Protein AF-A0A227FK01-F1 (afdb_monomer_lite)

Organism: Vibrio parahaemolyticus (NCBI:txid670)

Secondary structure (DSSP, 8-state):
-EEEEESSPPEES-SSSSS--EEPPP-SSSEEEEEEEEEEE-TTS-EEEEEEEEEEEPP------S--

Sequence (68 aa):
KWRQVSGTKAQFATTDTASVEVTLPKVSEKSEKLTFEVAVNDNDGAIITKSVVTVVKQEVVVENDPGK

Foldseek 3Di:
DKDKDDDDDWDWPDQPDPDTDIHDDADPDQKDKIKMKDWDADPVGDIDMDIDIDIDGHDDPPPPPPPD

Radius of gyration: 17.03 Å; chains: 1; bounding box: 51×14×48 Å

Structure (mmCIF, N/CA/C/O backbone):
data_AF-A0A227FK01-F1
#
_entry.id   AF-A0A227FK01-F1
#
loop_
_atom_site.group_PDB
_atom_site.id
_atom_site.type_symbol
_atom_site.label_atom_id
_atom_site.label_alt_id
_atom_site.label_comp_id
_atom_site.label_asym_id
_atom_site.label_entity_id
_atom_site.label_seq_id
_atom_site.pd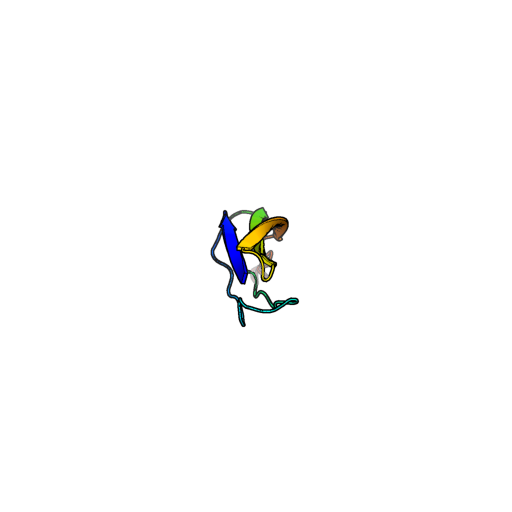bx_PDB_ins_code
_atom_site.Cartn_x
_atom_site.Cartn_y
_atom_site.Cartn_z
_atom_site.occupancy
_atom_site.B_iso_or_equiv
_atom_site.auth_seq_id
_atom_site.auth_comp_id
_atom_site.auth_asym_id
_atom_site.auth_atom_id
_atom_site.pdbx_PDB_model_num
ATOM 1 N N . LYS A 1 1 ? 4.893 -1.139 -11.099 1.00 95.56 1 LYS A N 1
ATOM 2 C CA . LYS A 1 1 ? 4.471 -2.141 -10.092 1.00 95.56 1 LYS A CA 1
ATOM 3 C C . LYS A 1 1 ? 4.191 -1.523 -8.719 1.00 95.56 1 LYS A C 1
ATOM 5 O O . LYS A 1 1 ? 5.040 -0.818 -8.183 1.00 95.56 1 LYS A O 1
ATOM 10 N N . TRP A 1 2 ? 3.030 -1.821 -8.145 1.00 98.19 2 TRP A N 1
ATOM 11 C CA . TRP A 1 2 ? 2.578 -1.385 -6.823 1.00 98.19 2 TRP A CA 1
ATOM 12 C C . TRP A 1 2 ? 2.895 -2.404 -5.725 1.00 98.19 2 TRP A C 1
ATOM 14 O O . TRP A 1 2 ? 2.873 -3.614 -5.956 1.00 98.19 2 TRP A O 1
ATOM 24 N N . ARG A 1 3 ? 3.143 -1.912 -4.509 1.00 98.06 3 ARG A N 1
ATOM 25 C CA . ARG A 1 3 ? 3.156 -2.712 -3.278 1.00 98.06 3 ARG A CA 1
ATOM 26 C C . ARG A 1 3 ? 2.686 -1.895 -2.080 1.00 98.06 3 ARG A C 1
ATOM 28 O O . ARG A 1 3 ? 2.777 -0.671 -2.078 1.00 98.06 3 ARG A O 1
ATOM 35 N N . GLN A 1 4 ? 2.249 -2.580 -1.030 1.00 98.69 4 GLN A N 1
ATOM 36 C CA . GLN A 1 4 ? 2.088 -1.972 0.287 1.00 98.69 4 GLN A CA 1
ATOM 37 C C . GLN A 1 4 ? 3.402 -2.074 1.068 1.00 98.69 4 GLN A C 1
ATOM 39 O O . GLN A 1 4 ? 4.054 -3.116 1.059 1.00 98.69 4 GLN A O 1
ATOM 44 N N . VAL A 1 5 ? 3.788 -0.982 1.722 1.00 98.56 5 VAL A N 1
ATOM 45 C CA . VAL A 1 5 ? 5.022 -0.860 2.511 1.00 98.56 5 VAL A CA 1
ATOM 46 C C . VAL A 1 5 ? 4.746 -1.031 4.003 1.00 98.56 5 VAL A C 1
ATOM 48 O O . VAL A 1 5 ? 5.545 -1.646 4.701 1.00 98.56 5 VAL A O 1
ATOM 51 N N . SER A 1 6 ? 3.625 -0.500 4.503 1.00 98.50 6 SER A N 1
ATOM 52 C CA . SER A 1 6 ? 3.296 -0.542 5.932 1.00 98.50 6 SER A CA 1
ATOM 53 C C . SER A 1 6 ? 1.791 -0.548 6.200 1.00 98.50 6 SER A C 1
ATOM 55 O O . SER A 1 6 ? 0.993 -0.149 5.344 1.00 98.50 6 SER A O 1
ATOM 57 N N . GLY A 1 7 ? 1.435 -0.932 7.425 1.00 97.75 7 GLY A N 1
ATOM 58 C CA . GLY A 1 7 ? 0.067 -0.986 7.938 1.00 97.75 7 GLY A CA 1
ATOM 59 C C . GLY A 1 7 ? -0.640 -2.313 7.657 1.00 97.75 7 GLY A C 1
ATOM 60 O O . GLY A 1 7 ? -0.075 -3.213 7.028 1.00 97.75 7 GLY A O 1
ATOM 61 N N . THR A 1 8 ? -1.884 -2.426 8.114 1.00 97.94 8 THR A N 1
ATOM 62 C CA . THR A 1 8 ? -2.740 -3.596 7.902 1.00 97.94 8 THR A CA 1
ATOM 63 C C . THR A 1 8 ? -2.878 -3.899 6.413 1.00 97.94 8 THR A C 1
ATOM 65 O O . THR A 1 8 ? -3.085 -3.000 5.597 1.00 97.94 8 THR A O 1
ATOM 68 N N . LYS A 1 9 ? -2.746 -5.176 6.044 1.00 98.19 9 LYS A N 1
ATOM 69 C CA . LYS A 1 9 ? -2.693 -5.619 4.646 1.00 98.19 9 LYS A CA 1
ATOM 70 C C . LYS A 1 9 ? -3.982 -5.275 3.890 1.00 98.19 9 LYS A C 1
ATOM 72 O O . LYS A 1 9 ? -5.040 -5.820 4.190 1.00 98.19 9 LYS A O 1
ATOM 77 N N . ALA A 1 10 ? -3.862 -4.427 2.876 1.00 98.00 10 ALA A N 1
ATOM 78 C CA . ALA A 1 10 ? -4.894 -4.154 1.888 1.00 98.00 10 ALA A CA 1
ATOM 79 C C . ALA A 1 10 ? -4.838 -5.168 0.735 1.00 98.00 10 ALA A C 1
ATOM 81 O O . ALA A 1 10 ? -3.816 -5.827 0.500 1.00 98.00 10 ALA A O 1
ATOM 82 N N . GLN A 1 11 ? -5.938 -5.280 -0.003 1.00 98.25 11 GLN A N 1
ATOM 83 C CA . GLN A 1 11 ? -6.021 -6.133 -1.184 1.00 98.25 11 GLN A CA 1
ATOM 84 C C . GLN A 1 11 ? -5.907 -5.294 -2.455 1.00 98.25 11 GLN A C 1
ATOM 86 O O . GLN A 1 11 ? -6.573 -4.274 -2.594 1.00 98.25 11 GLN A O 1
ATOM 91 N N . PHE A 1 12 ? -5.079 -5.750 -3.391 1.00 97.75 12 PHE A N 1
ATOM 92 C CA . PHE A 1 12 ? -4.921 -5.151 -4.714 1.00 97.75 12 PHE A CA 1
ATOM 93 C C . PHE A 1 12 ? -5.633 -6.022 -5.748 1.00 97.75 12 PHE A C 1
ATOM 95 O O . PHE A 1 12 ? -5.474 -7.244 -5.716 1.00 97.75 12 PHE A O 1
ATOM 102 N N . ALA A 1 13 ? -6.363 -5.413 -6.683 1.00 95.12 13 ALA A N 1
ATOM 103 C CA . ALA A 1 13 ? -6.934 -6.146 -7.820 1.00 95.12 13 ALA A CA 1
ATOM 104 C C . ALA A 1 13 ? -5.839 -6.620 -8.798 1.00 95.12 13 ALA A C 1
ATOM 106 O O . ALA A 1 13 ? -5.836 -7.754 -9.266 1.00 95.12 13 ALA A O 1
ATOM 107 N N . THR A 1 14 ? -4.872 -5.745 -9.066 1.00 95.44 14 THR A N 1
ATOM 108 C CA . THR A 1 14 ? -3.645 -5.991 -9.835 1.00 95.44 14 THR A CA 1
ATOM 109 C C . THR A 1 14 ? -2.548 -5.089 -9.276 1.00 95.44 14 THR A C 1
ATOM 111 O O .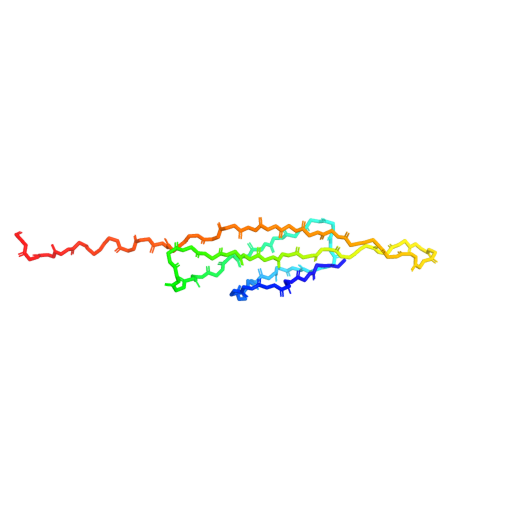 THR A 1 14 ? -2.834 -4.183 -8.504 1.00 95.44 14 THR A O 1
ATOM 114 N N . THR A 1 15 ? -1.282 -5.322 -9.610 1.00 96.88 15 THR A N 1
ATOM 115 C CA . THR A 1 15 ? -0.183 -4.443 -9.168 1.00 96.88 15 THR A CA 1
ATOM 116 C C . THR A 1 15 ? 0.661 -3.906 -10.312 1.00 96.88 15 THR A C 1
ATOM 118 O O . THR A 1 15 ? 1.504 -3.045 -10.071 1.00 96.88 15 THR A O 1
ATOM 121 N N . ASP A 1 16 ? 0.449 -4.361 -11.546 1.00 95.56 16 ASP A N 1
ATOM 122 C CA . ASP A 1 16 ? 1.293 -3.997 -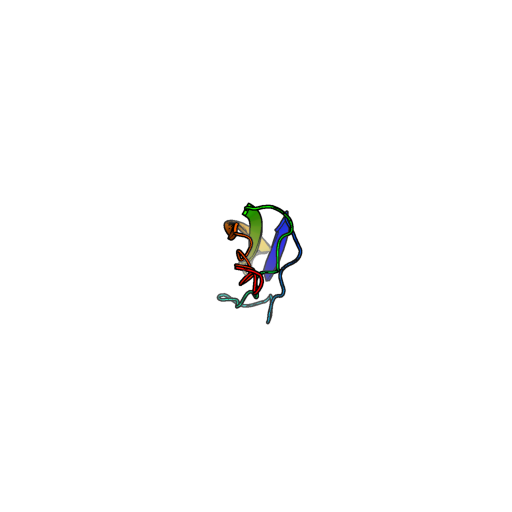12.687 1.00 95.56 16 ASP A CA 1
ATOM 123 C C . ASP A 1 16 ? 0.561 -3.113 -13.698 1.00 95.56 16 ASP A C 1
ATOM 125 O O . ASP A 1 16 ? 0.438 -3.413 -14.880 1.00 95.56 16 ASP A O 1
ATOM 129 N N . THR A 1 17 ? 0.005 -2.020 -13.186 1.00 94.75 17 THR A N 1
ATOM 130 C CA . THR A 1 17 ? -0.789 -1.058 -13.949 1.00 94.75 17 THR A CA 1
ATOM 131 C C . THR A 1 17 ? -0.481 0.365 -13.492 1.00 94.75 17 THR A C 1
ATOM 133 O O . THR A 1 17 ? -0.060 0.600 -12.355 1.00 94.75 17 THR A O 1
ATOM 136 N N . ALA A 1 18 ? -0.711 1.336 -14.379 1.00 93.06 18 ALA A N 1
ATOM 137 C CA . ALA A 1 18 ? -0.558 2.753 -14.049 1.00 93.06 18 ALA A CA 1
ATOM 138 C C . ALA A 1 18 ? -1.578 3.219 -12.991 1.00 93.06 18 ALA A C 1
ATOM 140 O O . ALA A 1 18 ? -1.252 4.047 -12.145 1.00 93.06 18 ALA A O 1
ATOM 141 N N . SER A 1 19 ? -2.787 2.650 -13.015 1.00 92.88 19 SER A N 1
ATOM 142 C CA . SER A 1 19 ? -3.847 2.872 -12.028 1.00 92.88 19 SER A CA 1
ATOM 143 C C . SER A 1 19 ? -4.253 1.547 -11.392 1.00 92.88 19 SER A C 1
ATOM 145 O O . SER A 1 19 ? -4.357 0.540 -12.094 1.00 92.88 19 SER A O 1
ATOM 147 N N . VAL A 1 20 ? -4.467 1.538 -10.077 1.00 95.69 20 VAL A N 1
ATOM 148 C CA . VAL A 1 20 ? -4.782 0.336 -9.302 1.00 95.69 20 VAL A CA 1
ATOM 149 C C . VAL A 1 20 ? -5.970 0.576 -8.383 1.00 95.69 20 VAL A C 1
ATOM 151 O O . VAL A 1 20 ? -6.078 1.624 -7.751 1.00 95.69 20 VAL A O 1
ATOM 154 N N . GLU A 1 21 ? -6.834 -0.428 -8.276 1.00 96.81 21 GLU A N 1
ATOM 155 C CA . GLU A 1 21 ? -7.872 -0.477 -7.254 1.00 96.81 21 GLU A CA 1
ATOM 156 C C . GLU A 1 21 ? -7.361 -1.225 -6.023 1.00 96.81 21 GLU A C 1
ATOM 158 O O . GLU A 1 21 ? -6.789 -2.320 -6.120 1.00 96.81 21 GLU A O 1
ATOM 163 N N . VAL A 1 22 ? -7.574 -0.610 -4.860 1.00 97.12 22 VAL A N 1
ATOM 164 C CA . VAL A 1 22 ? -7.174 -1.143 -3.560 1.00 97.12 22 VAL A CA 1
ATOM 165 C C . VAL A 1 22 ? -8.400 -1.226 -2.664 1.00 97.12 22 VAL A C 1
ATOM 167 O O . VAL A 1 22 ? -9.039 -0.215 -2.374 1.00 97.12 22 VAL A O 1
ATOM 170 N N . THR A 1 23 ? -8.706 -2.425 -2.181 1.00 97.69 23 THR A N 1
ATOM 171 C CA . THR A 1 23 ? -9.699 -2.625 -1.126 1.00 97.69 23 THR A CA 1
ATOM 172 C C . THR A 1 23 ? -9.011 -2.463 0.224 1.00 97.69 23 THR A C 1
ATOM 174 O O . THR A 1 23 ? -8.119 -3.240 0.582 1.00 97.69 23 THR A O 1
ATOM 177 N N . LEU A 1 24 ? -9.406 -1.425 0.964 1.00 96.25 24 LEU A N 1
ATOM 178 C CA . LEU A 1 24 ? -8.864 -1.128 2.289 1.00 96.25 24 LEU A CA 1
ATOM 179 C C . LEU A 1 24 ? -9.358 -2.154 3.324 1.00 96.25 24 LEU A C 1
ATOM 181 O O . LEU A 1 24 ? -10.513 -2.581 3.257 1.00 96.25 24 LEU A O 1
ATOM 185 N N . PRO A 1 25 ? -8.511 -2.558 4.284 1.00 95.88 25 PRO A N 1
ATOM 186 C CA . PRO A 1 25 ? -8.896 -3.516 5.309 1.00 95.88 25 PRO A CA 1
ATOM 187 C C . PRO A 1 25 ? -9.712 -2.856 6.423 1.00 95.88 25 PRO A C 1
ATOM 189 O O . PRO A 1 25 ? -9.672 -1.640 6.621 1.00 95.88 25 PRO A O 1
ATOM 192 N N . LYS A 1 26 ? -10.378 -3.687 7.229 1.00 95.06 26 LYS A N 1
ATOM 193 C CA . LYS A 1 26 ? -10.807 -3.275 8.569 1.00 95.06 26 LYS A CA 1
ATOM 194 C C . LYS A 1 26 ? -9.574 -3.125 9.458 1.00 95.06 26 LYS A C 1
ATOM 196 O O . LYS A 1 26 ? -8.703 -3.992 9.446 1.00 95.06 26 LYS A O 1
ATOM 201 N N . VAL A 1 27 ? -9.528 -2.047 10.232 1.00 94.69 27 VAL A N 1
ATOM 202 C CA . VAL A 1 27 ? -8.430 -1.736 11.157 1.00 94.69 27 VAL A CA 1
ATOM 203 C C . VAL A 1 27 ? -8.921 -1.839 12.603 1.00 94.69 27 VAL A C 1
ATOM 205 O O . VAL A 1 27 ? -10.085 -1.546 12.880 1.00 94.69 27 VAL A O 1
ATOM 208 N N . SER A 1 28 ? -8.059 -2.302 13.513 1.00 89.31 28 SER A N 1
ATOM 209 C CA . SER A 1 28 ? -8.389 -2.460 14.941 1.00 89.31 28 SER A CA 1
ATOM 210 C C . SER A 1 28 ? -8.303 -1.148 15.718 1.00 89.31 28 SER A C 1
ATOM 212 O O . SER A 1 28 ? -9.034 -0.949 16.684 1.00 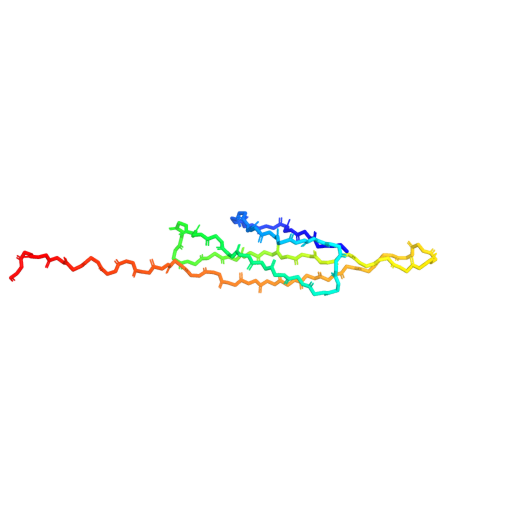89.31 28 SER A O 1
ATOM 214 N N . GLU A 1 29 ? -7.414 -0.254 15.287 1.00 90.81 29 GLU A N 1
ATOM 215 C CA . GLU A 1 29 ? -7.241 1.076 15.861 1.00 90.81 29 GLU A CA 1
ATOM 216 C C . GLU A 1 29 ? -8.273 2.055 15.304 1.00 90.81 29 GLU A C 1
ATOM 218 O O . GLU A 1 29 ? -8.669 1.954 14.144 1.00 90.81 29 GLU A O 1
ATOM 223 N N . LYS A 1 30 ? -8.619 3.094 16.080 1.00 93.75 30 LYS A N 1
ATOM 224 C CA . LYS A 1 30 ? -9.517 4.178 15.624 1.00 93.75 30 LYS A CA 1
ATOM 225 C C . LYS A 1 30 ? -9.094 4.761 14.271 1.00 93.75 30 LYS A C 1
ATOM 227 O O . LYS A 1 30 ? -9.940 5.163 13.471 1.00 93.75 30 LYS A O 1
ATOM 232 N N . SER A 1 31 ? -7.787 4.818 14.024 1.00 95.75 31 SER A N 1
ATOM 233 C CA . SER A 1 31 ? -7.224 5.140 12.720 1.00 95.75 31 SER A CA 1
ATOM 234 C C . SER A 1 31 ? -5.851 4.512 12.527 1.00 95.75 31 SER A C 1
ATOM 236 O O . SER A 1 31 ? -5.053 4.499 13.462 1.00 95.75 31 SER A O 1
ATOM 238 N N . GLU A 1 32 ? -5.533 4.122 11.298 1.00 97.75 32 GLU A N 1
ATOM 239 C CA . GLU A 1 32 ? -4.233 3.578 10.911 1.00 97.75 32 GLU A CA 1
ATOM 240 C C . GLU A 1 32 ? -3.731 4.222 9.609 1.00 97.75 32 GLU A C 1
ATOM 242 O O . GLU A 1 32 ? -4.515 4.543 8.714 1.00 97.75 32 GLU A O 1
ATOM 247 N N . LYS A 1 33 ? -2.412 4.416 9.490 1.00 98.38 33 LYS A N 1
ATOM 248 C CA . LYS A 1 33 ? -1.763 4.853 8.246 1.00 98.38 33 LYS A CA 1
ATOM 249 C C . LYS A 1 33 ? -1.286 3.643 7.448 1.00 98.38 33 LYS A C 1
ATOM 251 O O . LYS A 1 33 ? -0.404 2.914 7.899 1.00 98.38 33 LYS A O 1
ATOM 256 N N . LEU A 1 34 ? -1.800 3.496 6.234 1.00 98.56 34 LEU A N 1
ATOM 257 C CA . LEU A 1 34 ? -1.297 2.544 5.249 1.00 98.56 34 LEU A CA 1
ATOM 258 C C . LEU A 1 34 ? -0.424 3.288 4.238 1.00 98.56 34 LEU A C 1
ATOM 260 O O . LEU A 1 34 ? -0.822 4.333 3.717 1.00 98.56 34 LEU A O 1
ATOM 264 N N . THR A 1 35 ? 0.760 2.743 3.959 1.00 98.62 35 THR A N 1
ATOM 265 C CA . THR A 1 35 ? 1.691 3.304 2.969 1.00 98.62 35 THR A CA 1
ATOM 266 C C . THR A 1 35 ? 1.759 2.385 1.766 1.00 98.62 35 THR A C 1
ATOM 268 O O . THR A 1 35 ? 2.068 1.201 1.899 1.00 98.62 35 THR A O 1
ATOM 271 N N . PHE A 1 36 ? 1.526 2.946 0.590 1.00 98.44 36 PHE A N 1
ATOM 272 C CA . PHE A 1 36 ? 1.635 2.278 -0.697 1.00 98.44 36 PHE A CA 1
ATOM 273 C C . PHE A 1 36 ? 2.792 2.880 -1.480 1.00 98.44 36 PHE A C 1
ATOM 275 O O . PHE A 1 36 ? 3.050 4.076 -1.373 1.00 98.44 36 PHE A O 1
ATOM 282 N N . GLU A 1 37 ? 3.480 2.068 -2.271 1.00 98.38 37 GLU A N 1
ATOM 283 C CA . GLU A 1 37 ? 4.559 2.513 -3.146 1.00 98.38 37 GLU A CA 1
ATOM 284 C C . GLU A 1 37 ? 4.349 1.964 -4.554 1.00 98.38 37 GLU A C 1
ATOM 286 O O . GLU A 1 37 ? 4.021 0.787 -4.729 1.00 98.38 37 GLU A O 1
ATOM 291 N N . VAL A 1 38 ? 4.585 2.810 -5.552 1.00 97.75 38 VAL A N 1
ATOM 292 C CA . VAL A 1 38 ? 4.755 2.402 -6.944 1.00 97.75 38 VAL A CA 1
ATOM 293 C C . VAL A 1 38 ? 6.214 2.547 -7.338 1.00 97.75 38 VAL A C 1
ATOM 295 O O . VAL A 1 38 ? 6.826 3.587 -7.104 1.00 97.75 38 VAL A O 1
ATOM 298 N N . ALA A 1 39 ? 6.755 1.503 -7.955 1.00 96.88 39 ALA A N 1
ATOM 299 C CA . ALA A 1 39 ? 8.016 1.542 -8.676 1.00 96.88 39 ALA A CA 1
ATOM 300 C C . ALA A 1 39 ? 7.725 1.492 -10.180 1.00 96.88 39 ALA A C 1
ATOM 302 O O . ALA A 1 39 ? 6.975 0.622 -10.639 1.00 96.88 39 ALA A O 1
ATOM 303 N N . VAL A 1 40 ? 8.305 2.421 -10.931 1.00 95.62 40 VAL A N 1
ATOM 304 C CA . VAL A 1 40 ? 8.236 2.486 -12.394 1.00 95.62 40 VAL A CA 1
ATOM 305 C C . VAL A 1 40 ? 9.654 2.367 -12.918 1.00 95.62 40 VAL A C 1
ATOM 307 O O . VAL A 1 40 ? 10.523 3.116 -12.477 1.00 95.62 40 VAL A O 1
ATOM 310 N N . ASN A 1 41 ? 9.883 1.422 -13.823 1.00 94.06 41 ASN A N 1
ATOM 311 C CA . ASN A 1 41 ? 11.128 1.335 -14.568 1.00 94.06 41 ASN A CA 1
ATOM 312 C C . ASN A 1 41 ? 10.943 1.955 -15.955 1.00 94.06 41 ASN A C 1
ATOM 314 O O . ASN A 1 41 ? 9.891 1.767 -16.570 1.00 94.06 41 ASN A O 1
ATOM 318 N N . ASP A 1 42 ? 11.950 2.663 -16.449 1.00 91.19 42 ASP A N 1
ATOM 319 C CA . ASP A 1 42 ? 12.038 2.943 -17.879 1.00 91.19 42 ASP A CA 1
ATOM 320 C C . ASP A 1 42 ? 12.643 1.741 -18.631 1.00 91.19 42 ASP A C 1
ATOM 322 O O . ASP A 1 42 ? 12.954 0.689 -18.053 1.00 91.19 42 ASP A O 1
ATOM 326 N N . ASN A 1 43 ? 12.732 1.872 -19.951 1.00 92.00 43 ASN A N 1
ATOM 327 C CA . ASN A 1 43 ? 13.337 0.880 -20.840 1.00 92.00 43 ASN A CA 1
ATOM 328 C C . ASN A 1 43 ? 14.866 0.804 -20.708 1.00 92.00 43 ASN A C 1
ATOM 330 O O . ASN A 1 43 ? 15.445 -0.196 -21.129 1.00 92.00 43 ASN A O 1
ATOM 334 N N . ASP A 1 44 ? 15.492 1.814 -20.106 1.00 94.12 44 ASP A N 1
ATOM 335 C CA . ASP A 1 44 ? 16.939 1.908 -19.905 1.00 94.12 44 ASP A CA 1
ATOM 336 C C . ASP A 1 44 ? 17.364 1.392 -18.512 1.00 94.12 44 ASP A C 1
ATOM 338 O O . ASP A 1 44 ? 18.548 1.358 -18.173 1.00 94.12 44 ASP A O 1
ATOM 342 N N . GLY A 1 45 ? 16.400 0.919 -17.712 1.00 91.50 45 GLY A N 1
ATOM 343 C CA . GLY A 1 45 ? 16.612 0.260 -16.425 1.00 91.50 45 GLY A CA 1
ATOM 344 C C . GLY A 1 45 ? 16.630 1.196 -15.216 1.00 91.50 45 GLY A C 1
ATOM 345 O O . GLY A 1 45 ? 16.833 0.718 -14.096 1.00 91.50 45 GLY A O 1
ATOM 346 N N . ALA A 1 46 ? 16.395 2.500 -15.388 1.00 95.56 46 ALA A N 1
ATOM 347 C CA . ALA A 1 46 ? 16.241 3.408 -14.259 1.00 95.56 46 ALA A CA 1
ATOM 348 C C . ALA A 1 46 ? 14.915 3.131 -13.546 1.00 95.56 46 ALA A C 1
ATOM 350 O O . ALA A 1 46 ? 13.884 2.913 -14.179 1.00 95.56 46 ALA A O 1
ATOM 351 N N . ILE A 1 47 ? 14.934 3.151 -12.211 1.00 95.31 47 ILE A N 1
ATOM 352 C CA . ILE A 1 47 ? 13.751 2.906 -11.382 1.00 95.31 47 ILE A CA 1
ATOM 353 C C . ILE A 1 47 ? 13.424 4.167 -10.590 1.00 95.31 47 ILE A C 1
ATOM 355 O O . ILE A 1 47 ? 14.245 4.668 -9.823 1.00 95.31 47 ILE A O 1
ATOM 359 N N . ILE A 1 48 ? 12.189 4.640 -10.732 1.00 96.62 48 ILE A N 1
ATOM 360 C CA . ILE A 1 48 ? 11.628 5.734 -9.942 1.00 96.62 48 ILE A CA 1
ATOM 361 C C . ILE A 1 48 ? 10.572 5.160 -9.006 1.00 96.62 48 ILE A C 1
ATOM 363 O O . ILE A 1 48 ? 9.670 4.439 -9.435 1.00 96.62 48 ILE A O 1
ATOM 367 N N . THR A 1 49 ? 10.656 5.518 -7.726 1.00 96.81 49 THR A N 1
ATOM 368 C CA . THR A 1 49 ? 9.662 5.147 -6.717 1.00 96.81 49 THR A CA 1
ATOM 369 C C . THR A 1 49 ? 8.867 6.359 -6.240 1.00 96.81 49 THR A C 1
ATOM 371 O O . THR A 1 49 ? 9.377 7.483 -6.163 1.00 96.81 49 THR A O 1
ATOM 374 N N . LYS A 1 50 ? 7.585 6.144 -5.931 1.00 97.50 50 LYS A N 1
ATOM 375 C CA . LYS A 1 50 ? 6.696 7.137 -5.313 1.00 97.50 50 LYS A CA 1
ATOM 376 C C . LYS A 1 50 ? 5.826 6.475 -4.259 1.00 97.50 50 LYS A C 1
ATOM 378 O O . LYS A 1 50 ? 5.315 5.383 -4.492 1.00 97.50 50 LYS A O 1
ATOM 383 N N . SER A 1 51 ? 5.611 7.176 -3.148 1.00 97.75 51 SER A N 1
ATOM 384 C CA . SER A 1 51 ? 4.808 6.684 -2.029 1.00 97.75 51 SER A CA 1
ATOM 385 C C . SER A 1 51 ? 3.536 7.503 -1.835 1.00 97.75 51 SER A C 1
ATOM 387 O O . SER A 1 51 ? 3.539 8.722 -1.999 1.00 97.75 51 SER A O 1
ATOM 389 N N . VAL A 1 52 ? 2.462 6.824 -1.440 1.00 97.38 52 VAL A N 1
ATOM 390 C CA . VAL A 1 52 ? 1.161 7.402 -1.089 1.00 97.38 52 VAL A CA 1
ATOM 391 C C . VAL A 1 52 ? 0.770 6.895 0.293 1.00 97.38 52 VAL A C 1
ATOM 393 O O . VAL A 1 52 ? 0.858 5.699 0.566 1.00 97.38 52 VAL A O 1
ATOM 396 N N . VAL A 1 53 ? 0.325 7.797 1.166 1.00 98.25 53 VAL A N 1
ATOM 397 C CA . VAL A 1 53 ? -0.137 7.457 2.516 1.00 98.25 53 VAL A CA 1
ATOM 398 C C . VAL A 1 53 ? -1.639 7.678 2.598 1.00 98.25 53 VAL A C 1
ATOM 400 O O . VAL A 1 53 ? -2.123 8.770 2.308 1.00 98.25 53 VAL A O 1
ATOM 403 N N . THR A 1 54 ? -2.369 6.649 3.018 1.00 97.62 54 THR A N 1
ATOM 404 C CA . THR A 1 54 ? -3.818 6.701 3.248 1.00 97.62 54 THR A CA 1
ATOM 405 C C . THR A 1 54 ? -4.104 6.485 4.727 1.00 97.62 54 THR A C 1
ATOM 407 O O . THR A 1 54 ? -3.562 5.567 5.338 1.00 97.62 54 THR A O 1
ATOM 410 N N . VAL A 1 55 ? -4.960 7.326 5.310 1.00 97.69 55 VAL A N 1
ATOM 411 C CA . VAL A 1 55 ? -5.445 7.147 6.684 1.00 97.69 55 VAL A CA 1
ATOM 412 C C . VAL A 1 55 ? -6.775 6.407 6.634 1.00 97.69 55 VAL A C 1
ATOM 414 O O . VAL A 1 55 ? -7.765 6.950 6.147 1.00 97.69 55 VAL A O 1
ATOM 417 N N . VAL A 1 56 ? -6.798 5.183 7.151 1.00 96.88 56 VAL A N 1
ATOM 418 C CA . VAL A 1 56 ? -8.005 4.362 7.281 1.00 96.88 56 VAL A CA 1
ATOM 419 C C . VAL A 1 56 ? -8.566 4.565 8.678 1.00 96.88 56 VAL A C 1
ATOM 421 O O . VAL A 1 56 ? -7.822 4.504 9.653 1.00 96.88 56 VAL A O 1
ATOM 424 N N . LYS A 1 57 ? -9.865 4.838 8.785 1.00 95.31 57 LYS A N 1
ATOM 425 C CA . LYS A 1 57 ? -10.556 4.943 10.074 1.00 95.31 57 LYS A CA 1
ATOM 426 C C . LYS A 1 57 ? -11.343 3.670 10.331 1.00 95.31 57 LYS A C 1
ATOM 428 O O . LYS A 1 57 ? -11.906 3.104 9.397 1.00 95.31 57 LYS A O 1
ATOM 433 N N . GLN A 1 58 ? -11.393 3.252 11.590 1.00 93.06 58 GLN A N 1
ATOM 434 C CA . GLN A 1 58 ? -12.288 2.180 11.997 1.00 93.06 58 GLN A CA 1
ATOM 435 C C . GLN A 1 58 ? -13.734 2.609 11.741 1.00 93.06 58 GLN A C 1
ATOM 437 O O . GLN A 1 58 ? -14.134 3.728 12.071 1.00 93.06 58 GLN A O 1
ATOM 442 N N . GLU A 1 59 ? -14.514 1.708 11.156 1.00 79.06 59 GLU A N 1
ATOM 443 C CA . GLU A 1 59 ? -15.954 1.881 11.048 1.00 79.06 59 GLU A CA 1
ATOM 444 C C . GLU A 1 59 ? -16.559 1.768 12.452 1.00 79.06 59 GLU A C 1
ATOM 446 O O . GLU A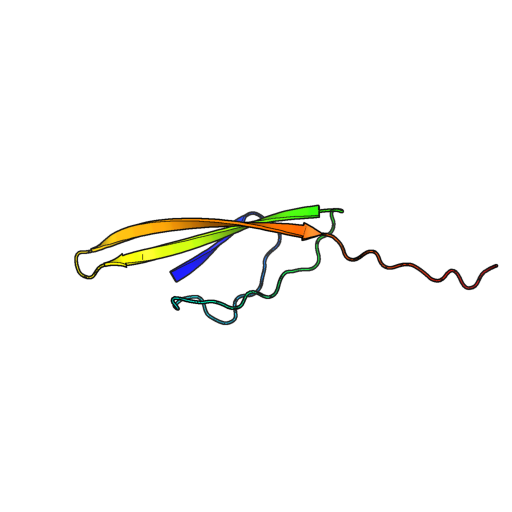 1 59 ? -16.414 0.744 13.123 1.00 79.06 59 GLU A O 1
ATOM 451 N N . VAL A 1 60 ? -17.176 2.847 12.933 1.00 75.75 60 VAL A N 1
ATOM 452 C CA . VAL A 1 60 ? -17.841 2.848 14.237 1.00 75.75 60 VAL A CA 1
ATOM 453 C C . VAL A 1 60 ? -19.122 2.041 14.085 1.00 75.75 60 VAL A C 1
ATOM 455 O O . VAL A 1 60 ? -20.094 2.522 13.504 1.00 75.75 60 VAL A O 1
ATOM 458 N N . VAL A 1 61 ? -19.129 0.812 14.597 1.00 70.38 61 VAL A N 1
ATOM 459 C CA . VAL A 1 61 ? -20.372 0.056 14.739 1.00 70.38 61 VAL A CA 1
ATOM 460 C C . VAL A 1 61 ? -21.143 0.725 15.871 1.00 70.38 61 VAL A C 1
ATOM 462 O O . VAL A 1 61 ? -20.786 0.587 17.039 1.00 70.38 61 VAL A O 1
ATOM 465 N N . VAL A 1 62 ? -22.149 1.530 15.530 1.00 67.88 62 VAL A N 1
ATOM 466 C CA . VAL A 1 62 ? -23.100 2.013 16.530 1.00 67.88 62 VAL A CA 1
ATOM 467 C C . VAL A 1 62 ? -23.924 0.794 16.927 1.00 67.88 62 VAL A C 1
ATOM 469 O O . VAL A 1 62 ? -24.778 0.348 16.163 1.00 67.88 62 VAL A O 1
ATOM 472 N N . GLU A 1 63 ? -23.623 0.192 18.075 1.00 66.12 63 GLU A N 1
ATOM 473 C CA . GLU A 1 63 ? -24.532 -0.787 18.659 1.00 66.12 63 GLU A CA 1
ATOM 474 C C . GLU A 1 63 ? -25.825 -0.047 19.009 1.00 66.12 63 GLU A C 1
ATOM 476 O O . GLU A 1 63 ? -25.848 0.824 19.880 1.00 66.12 63 GLU A O 1
ATOM 481 N N . ASN A 1 64 ? -26.904 -0.356 18.288 1.00 59.31 64 ASN A N 1
ATOM 482 C CA . ASN A 1 64 ? -28.243 -0.031 18.753 1.00 59.31 64 ASN A CA 1
ATOM 483 C C . ASN A 1 64 ? -28.494 -0.921 19.970 1.00 59.31 64 ASN A C 1
ATOM 485 O O . ASN A 1 64 ? -28.898 -2.070 19.806 1.00 59.31 64 ASN A O 1
ATOM 489 N N . ASP A 1 65 ? -28.196 -0.414 21.164 1.00 63.81 65 ASP A N 1
ATOM 490 C CA . ASP A 1 65 ? -28.595 -1.043 22.418 1.00 63.81 65 ASP A CA 1
ATOM 491 C C . ASP A 1 65 ? -30.133 -1.167 22.430 1.00 63.81 65 ASP A C 1
ATOM 493 O O . ASP A 1 65 ? -30.819 -0.141 22.480 1.00 63.81 65 ASP A O 1
ATOM 497 N N . PRO A 1 66 ? -30.716 -2.381 22.355 1.00 57.28 66 PRO A N 1
ATOM 498 C CA . PRO A 1 66 ? -32.164 -2.569 22.419 1.00 57.28 66 PRO A CA 1
ATOM 499 C C . PRO A 1 66 ? -32.718 -2.395 23.847 1.00 57.28 66 PRO A C 1
ATOM 501 O O . PRO A 1 66 ? -33.891 -2.677 24.079 1.00 57.28 66 PRO A O 1
ATOM 504 N N . GLY A 1 67 ? -31.879 -2.012 24.816 1.00 58.53 67 GLY A N 1
ATOM 505 C CA . GLY A 1 67 ? -32.159 -2.068 26.248 1.00 58.53 67 GLY A CA 1
ATOM 506 C C . GLY A 1 67 ? -32.597 -0.769 26.929 1.00 58.53 67 GLY A C 1
ATOM 507 O O . GLY A 1 67 ? -32.476 -0.696 28.154 1.00 58.53 67 GLY A O 1
ATOM 508 N N . LYS A 1 68 ? -33.101 0.240 26.206 1.00 45.97 68 LYS A N 1
ATOM 509 C CA . LYS A 1 68 ? -33.741 1.417 26.825 1.00 45.97 68 LYS A CA 1
ATOM 510 C C . LYS A 1 68 ? -35.223 1.532 26.506 1.00 45.97 68 LYS A C 1
ATOM 512 O O . LYS A 1 68 ? -35.571 1.443 25.310 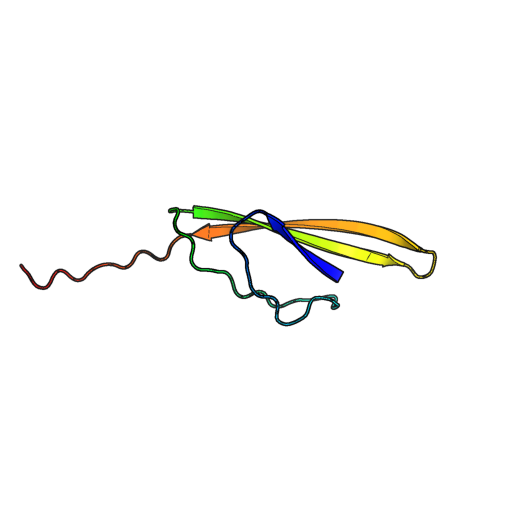1.00 45.97 68 LYS A O 1
#

pLDDT: mean 91.49, std 11.96, range [45.97, 98.69]